Protein AF-A0A4R6CPT1-F1 (afdb_monomer_lite)

Secondary structure (DSSP, 8-state):
---B---PEETTTTEEHHHHHHHHHHHHHHH--HHHHT-TTSTT-SS-HHHHHHHHHHHHHTT---HHHHHTTBTT--HHHHHHHHHHHHHHHHHHT-

Foldseek 3Di:
DCFAPQPDQQPVVNDGLVVQLVVLVVLCVVQPDVCRVVPPCQVVDPDHLSNLVSLVVVCVSVPPPDLCVSCVRGPPAHSVNSVVSNVVCVVSVVVVVD

Sequence (98 aa):
MNYLKLNRFSHHLQVSFNRLNVICRSLYKLYAPDGLKHRKNVDQTKLPDSSILAMLIWQTEIGIESQRRFCKFFVGLSHSRFNRRARMLLPLIRCIRQ

Structure (mmCIF, N/CA/C/O backbone):
data_AF-A0A4R6CPT1-F1
#
_entry.id   AF-A0A4R6CPT1-F1
#
loop_
_atom_site.group_PDB
_atom_site.id
_atom_site.type_symbol
_atom_site.label_atom_id
_atom_site.label_alt_id
_atom_site.label_comp_id
_atom_site.label_asym_id
_atom_site.label_entity_id
_atom_site.label_seq_id
_atom_site.pdbx_PDB_ins_code
_atom_site.Cartn_x
_atom_site.Cartn_y
_atom_site.Cartn_z
_atom_site.occupancy
_atom_site.B_iso_or_equiv
_atom_site.auth_seq_id
_atom_site.auth_comp_id
_atom_site.auth_asym_id
_atom_site.auth_atom_id
_atom_site.pdbx_PDB_model_num
ATOM 1 N N . MET A 1 1 ? 5.829 -12.513 8.805 1.00 35.41 1 MET A N 1
ATOM 2 C CA . MET A 1 1 ? 6.308 -11.132 8.553 1.00 35.41 1 MET A CA 1
ATOM 3 C C . MET A 1 1 ? 5.335 -10.140 9.184 1.00 35.41 1 MET A C 1
ATOM 5 O O . MET A 1 1 ? 4.260 -9.918 8.644 1.00 35.41 1 MET A O 1
ATOM 9 N N . ASN A 1 2 ? 5.683 -9.598 10.355 1.00 41.78 2 ASN A N 1
ATOM 10 C CA . ASN A 1 2 ? 4.845 -8.672 11.124 1.00 41.78 2 ASN A CA 1
ATOM 11 C C . ASN A 1 2 ? 5.278 -7.226 10.810 1.00 41.78 2 ASN A C 1
ATOM 13 O O . ASN A 1 2 ? 6.096 -6.641 11.513 1.00 41.78 2 ASN A O 1
ATOM 17 N N . TYR A 1 3 ? 4.805 -6.677 9.687 1.00 51.00 3 TYR A N 1
ATOM 18 C CA . TYR A 1 3 ? 5.211 -5.344 9.201 1.00 51.00 3 TYR A CA 1
ATOM 19 C C . TYR A 1 3 ? 4.426 -4.178 9.811 1.00 51.00 3 TYR A C 1
ATOM 21 O O . TYR A 1 3 ? 4.690 -3.017 9.500 1.00 51.00 3 TYR A O 1
ATOM 29 N N . LEU A 1 4 ? 3.439 -4.485 10.649 1.00 53.81 4 LEU A N 1
ATOM 30 C CA . LEU A 1 4 ? 2.387 -3.565 11.042 1.00 53.81 4 LEU A CA 1
ATOM 31 C C . LEU A 1 4 ? 2.264 -3.583 12.560 1.00 53.81 4 LEU A C 1
ATOM 33 O O . LEU A 1 4 ? 1.638 -4.476 13.118 1.00 53.81 4 LEU A O 1
ATOM 37 N N . LYS A 1 5 ? 2.777 -2.553 13.239 1.00 51.88 5 LYS A N 1
ATOM 38 C CA . LYS A 1 5 ? 2.329 -2.225 14.607 1.00 51.88 5 LYS A CA 1
ATOM 39 C C . LYS A 1 5 ? 0.976 -1.492 14.580 1.00 51.88 5 LYS A C 1
ATOM 41 O O . LYS A 1 5 ? 0.715 -0.612 15.391 1.00 51.88 5 LYS A O 1
ATOM 46 N N . LEU A 1 6 ? 0.113 -1.830 13.622 1.00 56.22 6 LEU A N 1
ATOM 47 C CA . LEU A 1 6 ? -1.232 -1.281 13.483 1.00 56.22 6 LEU A CA 1
ATOM 48 C C . LEU A 1 6 ? -2.242 -2.298 14.025 1.00 56.22 6 LEU A C 1
ATOM 50 O O . LEU A 1 6 ? -3.119 -2.760 13.308 1.00 56.22 6 LEU A O 1
ATOM 54 N N . ASN A 1 7 ? -2.131 -2.628 15.314 1.00 52.72 7 ASN A N 1
ATOM 55 C CA . ASN A 1 7 ? -3.162 -3.372 16.055 1.00 52.72 7 ASN A CA 1
ATOM 56 C C . ASN A 1 7 ? -4.334 -2.462 16.464 1.00 52.72 7 ASN A C 1
ATOM 58 O O . ASN A 1 7 ? -4.962 -2.668 17.497 1.00 52.72 7 ASN A O 1
ATOM 62 N N . ARG A 1 8 ? -4.604 -1.406 15.692 1.00 56.91 8 ARG A N 1
ATOM 63 C CA . ARG A 1 8 ? -5.686 -0.471 15.988 1.00 56.91 8 ARG A CA 1
ATOM 64 C C . ARG A 1 8 ? -6.905 -0.897 15.179 1.00 56.91 8 ARG A C 1
ATOM 66 O O . ARG A 1 8 ? -6.810 -1.077 13.971 1.00 56.91 8 ARG A O 1
ATOM 73 N N . PHE A 1 9 ? -8.032 -1.100 15.843 1.00 55.56 9 PHE A N 1
ATOM 74 C CA . PHE A 1 9 ? -9.327 -1.173 15.180 1.00 55.56 9 PHE A CA 1
ATOM 75 C C . PHE A 1 9 ? -9.713 0.259 14.787 1.00 55.56 9 PHE A C 1
ATOM 77 O O . PHE A 1 9 ? -9.572 1.167 15.606 1.00 55.56 9 PHE A O 1
ATOM 84 N N . SER A 1 10 ? -10.122 0.493 13.539 1.00 59.50 10 SER A N 1
ATOM 85 C CA . SER A 1 10 ? -10.696 1.791 13.170 1.00 59.50 10 SER A CA 1
ATOM 86 C C . SER A 1 10 ? -12.190 1.733 13.464 1.00 59.50 10 SER A C 1
ATOM 88 O O . SER A 1 10 ? -12.904 0.932 12.864 1.00 59.50 10 SER A O 1
ATOM 90 N N . HIS A 1 11 ? -12.654 2.565 14.398 1.00 59.84 11 HIS A N 1
ATOM 91 C CA . HIS A 1 11 ? -14.077 2.668 14.731 1.00 59.84 11 HIS A CA 1
ATOM 92 C C . HIS A 1 11 ? -14.900 3.241 13.569 1.00 59.84 11 HIS A C 1
ATOM 94 O O . HIS A 1 11 ? -16.053 2.856 13.407 1.00 59.84 11 HIS A O 1
ATOM 100 N N . HIS A 1 12 ? -14.294 4.094 12.734 1.00 64.81 12 HIS A N 1
ATOM 101 C CA . HIS A 1 12 ? -14.944 4.676 11.559 1.00 64.81 12 HIS A CA 1
ATOM 102 C C . HIS A 1 12 ? -15.053 3.682 10.396 1.00 64.81 12 HIS A C 1
ATOM 104 O O . HIS A 1 12 ? -16.114 3.581 9.790 1.00 64.81 12 HIS A O 1
ATOM 110 N N . LEU A 1 13 ? -14.015 2.877 10.136 1.00 63.19 13 LEU A N 1
ATOM 111 C CA . LEU A 1 13 ? -14.089 1.821 9.115 1.00 63.19 13 LEU A CA 1
ATOM 112 C C . LEU A 1 13 ? -14.836 0.568 9.578 1.00 63.19 13 LEU 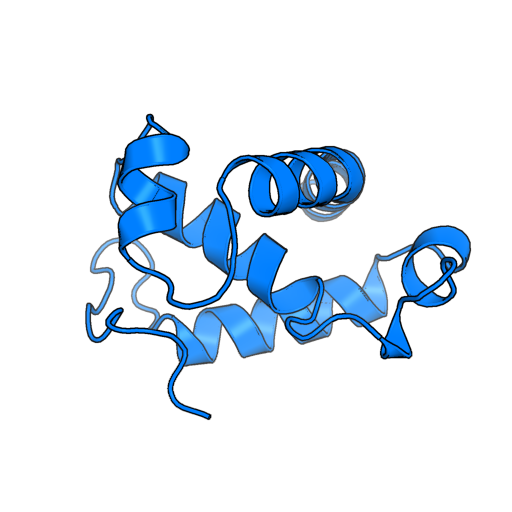A C 1
ATOM 114 O O . LEU A 1 13 ? -15.188 -0.256 8.741 1.00 63.19 13 LEU A O 1
ATOM 118 N N . GLN A 1 14 ? -14.962 0.353 10.891 1.00 70.75 14 GLN A N 1
ATOM 119 C CA . GLN A 1 14 ? -15.400 -0.912 11.503 1.00 70.75 14 GLN A CA 1
ATOM 120 C C . GLN A 1 14 ? -14.602 -2.148 11.033 1.00 70.75 14 GLN A C 1
ATOM 122 O O . GLN A 1 14 ? -15.065 -3.286 11.107 1.00 70.75 14 GLN A O 1
ATOM 127 N N . VAL A 1 15 ? -13.381 -1.945 10.530 1.00 77.25 15 VAL A N 1
ATOM 128 C CA . VAL A 1 15 ? -12.576 -2.980 9.872 1.00 77.25 15 VAL A CA 1
ATOM 129 C C . VAL A 1 15 ? -11.138 -2.915 10.387 1.00 77.25 15 VAL A C 1
ATOM 131 O O . VAL A 1 15 ? -10.551 -1.844 10.539 1.00 77.25 15 VAL A O 1
ATOM 134 N N . SER A 1 16 ? -10.546 -4.081 10.661 1.00 84.62 16 SER A N 1
ATOM 135 C CA . SER A 1 16 ? -9.125 -4.180 11.007 1.00 84.62 16 SER A CA 1
ATOM 136 C C . SER A 1 16 ? -8.247 -3.942 9.779 1.00 84.62 16 SER A C 1
ATOM 138 O O . SER A 1 16 ? -8.626 -4.292 8.659 1.00 84.62 16 SER A O 1
ATOM 140 N N . PHE A 1 17 ? -7.024 -3.438 9.973 1.00 83.50 17 PHE A N 1
ATOM 141 C CA . PHE A 1 17 ? -6.084 -3.245 8.862 1.00 83.50 17 PHE A CA 1
ATOM 142 C C . PHE A 1 17 ? -5.903 -4.520 8.020 1.00 83.50 17 PHE A C 1
ATOM 144 O O . PHE A 1 17 ? -5.838 -4.458 6.794 1.00 83.50 17 PHE A O 1
ATOM 151 N N . ASN A 1 18 ? -5.859 -5.695 8.659 1.00 86.00 18 ASN A N 1
ATOM 152 C CA . ASN A 1 18 ? -5.706 -6.961 7.946 1.00 86.00 18 ASN A CA 1
ATOM 153 C C . ASN A 1 18 ? -6.880 -7.226 6.989 1.00 86.00 18 ASN A C 1
ATOM 155 O O . ASN A 1 18 ? -6.669 -7.594 5.834 1.00 86.00 18 ASN A O 1
ATOM 159 N N . ARG A 1 19 ? -8.116 -6.982 7.438 1.00 87.88 19 ARG A N 1
ATOM 160 C CA . ARG A 1 19 ? -9.303 -7.166 6.600 1.00 87.88 19 ARG A CA 1
ATOM 161 C C . ARG A 1 19 ? -9.405 -6.094 5.512 1.00 87.88 19 ARG A C 1
ATOM 163 O O . ARG A 1 19 ? -9.719 -6.438 4.375 1.00 87.88 19 ARG A O 1
ATOM 170 N N . LEU A 1 20 ? -9.012 -4.852 5.801 1.00 89.25 20 LEU A N 1
ATOM 171 C CA . LEU A 1 20 ? -8.856 -3.811 4.779 1.00 89.25 20 LEU A CA 1
ATOM 172 C C . LEU A 1 20 ? -7.845 -4.231 3.699 1.00 89.25 20 LEU A C 1
ATOM 174 O O . LEU A 1 20 ? -8.117 -4.105 2.510 1.00 89.25 20 LEU A O 1
ATOM 178 N N . ASN A 1 21 ? -6.705 -4.798 4.090 1.00 90.94 21 ASN A N 1
ATOM 179 C CA . ASN A 1 21 ? -5.686 -5.267 3.153 1.00 90.94 21 ASN A CA 1
ATOM 180 C C . ASN A 1 21 ? -6.193 -6.399 2.239 1.00 90.94 21 ASN A C 1
ATOM 182 O O . ASN A 1 21 ? -5.841 -6.436 1.059 1.00 90.94 21 ASN A O 1
ATOM 186 N N . VAL A 1 22 ? -7.053 -7.291 2.744 1.00 92.44 22 VAL A N 1
ATOM 187 C CA . VAL A 1 22 ? -7.727 -8.321 1.928 1.00 92.44 22 VAL A CA 1
ATOM 188 C C . VAL A 1 22 ? -8.687 -7.691 0.912 1.00 92.44 22 VAL A C 1
ATOM 190 O O . VAL A 1 22 ? -8.670 -8.071 -0.263 1.00 92.44 22 VAL A O 1
ATOM 193 N N . ILE A 1 23 ? -9.472 -6.691 1.326 1.00 91.31 23 ILE A N 1
ATOM 194 C CA . ILE A 1 23 ? -10.368 -5.941 0.431 1.00 91.31 23 ILE A CA 1
ATOM 195 C C . ILE A 1 23 ? -9.550 -5.236 -0.658 1.00 91.31 23 ILE A C 1
ATOM 197 O O . ILE A 1 23 ? -9.783 -5.457 -1.846 1.00 91.31 23 ILE A O 1
ATOM 201 N N . CYS A 1 24 ? -8.519 -4.476 -0.279 1.00 92.88 24 CYS A N 1
ATOM 202 C CA . CYS A 1 24 ? -7.637 -3.788 -1.223 1.00 92.88 24 CYS A CA 1
ATOM 203 C C . CYS A 1 24 ? -6.928 -4.753 -2.178 1.00 92.88 24 CYS A C 1
ATOM 205 O O . CYS A 1 24 ? -6.685 -4.398 -3.328 1.00 92.88 24 CYS A O 1
ATOM 207 N N . ARG A 1 25 ? -6.600 -5.976 -1.743 1.00 94.12 25 ARG A N 1
ATOM 208 C CA . ARG A 1 25 ? -6.029 -7.002 -2.628 1.00 94.12 25 ARG A CA 1
ATOM 209 C C . ARG A 1 25 ? -7.020 -7.443 -3.698 1.00 94.12 25 ARG A C 1
ATOM 211 O O . ARG A 1 25 ? -6.616 -7.620 -4.844 1.00 94.12 25 ARG A O 1
ATOM 218 N N . SER A 1 26 ? -8.287 -7.603 -3.334 1.00 93.56 26 SER A N 1
ATOM 219 C CA . SER A 1 26 ? -9.351 -7.979 -4.270 1.00 93.56 26 SER A CA 1
ATOM 220 C C . SER A 1 26 ? -9.620 -6.853 -5.270 1.00 93.56 26 SER A C 1
ATOM 222 O O . SER A 1 26 ? -9.580 -7.086 -6.475 1.00 93.56 26 SER A O 1
ATOM 224 N N . LEU A 1 27 ? -9.750 -5.614 -4.783 1.00 92.25 27 LEU A N 1
ATOM 225 C CA . LEU A 1 27 ? -9.915 -4.425 -5.627 1.00 92.25 27 LEU A CA 1
ATOM 226 C C . LEU A 1 27 ? -8.723 -4.218 -6.567 1.00 92.25 27 LEU A C 1
ATOM 228 O O . LEU A 1 27 ? -8.906 -3.964 -7.752 1.00 92.25 27 LEU A O 1
ATOM 232 N N . TYR A 1 28 ? -7.495 -4.383 -6.071 1.00 93.56 28 TYR A N 1
ATOM 233 C CA . TYR A 1 28 ? -6.302 -4.281 -6.906 1.00 93.56 28 TYR A CA 1
ATOM 234 C C . TYR A 1 28 ? -6.309 -5.325 -8.028 1.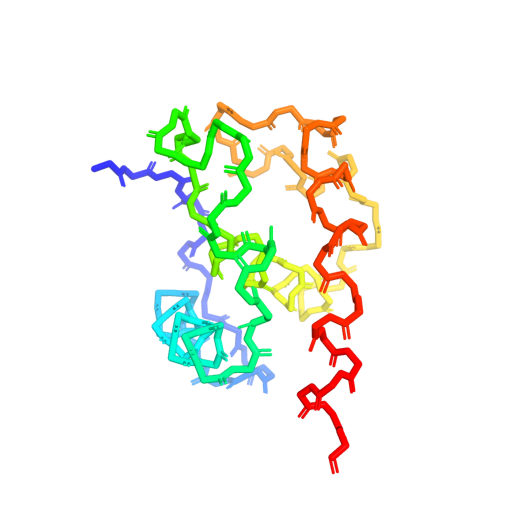00 93.56 28 TYR A C 1
ATOM 236 O O . TYR A 1 28 ? -6.019 -4.995 -9.171 1.00 93.56 28 TYR A O 1
ATOM 244 N N . LYS A 1 29 ? -6.670 -6.582 -7.742 1.00 92.31 29 LYS A N 1
ATOM 245 C CA . LYS A 1 29 ? -6.760 -7.615 -8.786 1.00 92.31 29 LYS A CA 1
ATOM 246 C C . LYS A 1 29 ? -7.788 -7.260 -9.864 1.00 92.31 29 LYS A C 1
ATOM 248 O O . LYS A 1 29 ? -7.501 -7.472 -11.042 1.00 92.31 29 LYS A O 1
ATOM 253 N N . LEU A 1 30 ? -8.936 -6.722 -9.455 1.00 92.25 30 LEU A N 1
ATOM 254 C CA . LEU A 1 30 ? -10.049 -6.408 -10.345 1.00 92.25 30 LEU A CA 1
ATOM 255 C C . LEU A 1 30 ? -9.774 -5.174 -11.216 1.00 92.25 30 LEU A C 1
ATOM 257 O O . LEU A 1 30 ? -9.974 -5.230 -12.422 1.00 92.25 30 LEU A O 1
ATOM 261 N N . TYR A 1 31 ? -9.262 -4.094 -10.622 1.00 91.44 31 TYR A N 1
ATOM 262 C CA . TYR A 1 31 ? -9.191 -2.785 -11.281 1.00 91.44 31 TYR A CA 1
ATOM 263 C C . TYR A 1 31 ? -7.783 -2.356 -11.712 1.00 91.44 31 TYR A C 1
ATOM 265 O O . TYR A 1 31 ? -7.651 -1.411 -12.489 1.00 91.44 31 TYR A O 1
ATOM 273 N N . ALA A 1 32 ? -6.708 -2.988 -11.219 1.00 92.06 32 ALA A N 1
ATOM 274 C CA . ALA A 1 32 ? -5.363 -2.571 -11.612 1.00 92.06 32 ALA A CA 1
ATOM 275 C C . ALA A 1 32 ? -5.095 -2.910 -13.0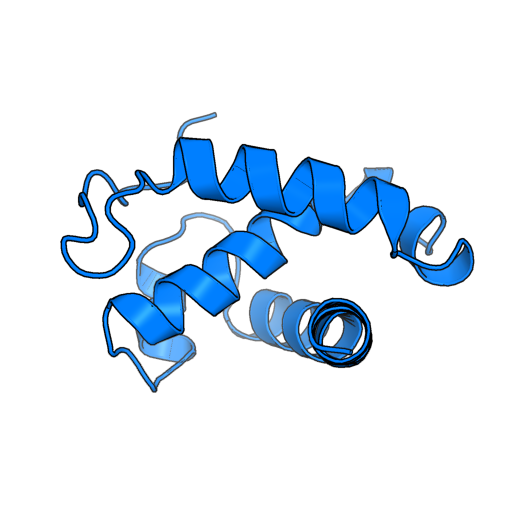90 1.00 92.06 32 ALA A C 1
ATOM 277 O O . ALA A 1 32 ? -5.292 -4.063 -13.490 1.00 92.06 32 ALA A O 1
ATOM 278 N N . PRO A 1 33 ? -4.587 -1.953 -13.887 1.00 91.31 33 PRO A N 1
ATOM 279 C CA . PRO A 1 33 ? -4.197 -2.219 -15.265 1.00 91.31 33 PRO A CA 1
ATOM 280 C C . PRO A 1 33 ? -2.971 -3.137 -15.313 1.00 91.31 33 PRO A C 1
ATOM 282 O O . PRO A 1 33 ? -2.142 -3.141 -14.396 1.00 91.31 33 PRO A O 1
ATOM 285 N N . ASP A 1 34 ? -2.803 -3.872 -16.411 1.00 90.81 34 ASP A N 1
ATOM 286 C CA . ASP A 1 34 ? -1.715 -4.849 -16.541 1.00 90.81 34 ASP A CA 1
ATOM 287 C C . ASP A 1 34 ? -0.325 -4.219 -16.463 1.00 90.81 34 ASP A C 1
ATOM 289 O O . ASP A 1 34 ? 0.573 -4.804 -15.861 1.00 90.81 34 ASP A O 1
ATOM 293 N N . GLY A 1 35 ? -0.155 -2.991 -16.960 1.00 89.62 35 GLY A N 1
ATOM 294 C CA . GLY A 1 35 ? 1.101 -2.251 -16.809 1.00 89.62 35 GLY A CA 1
ATOM 295 C C . GLY A 1 35 ? 1.480 -1.992 -15.345 1.00 89.62 35 GLY A C 1
ATOM 296 O O . GLY A 1 35 ? 2.660 -1.895 -15.018 1.00 89.62 35 GLY A O 1
ATOM 297 N N . LEU A 1 36 ? 0.495 -1.922 -14.442 1.00 89.69 36 LEU A N 1
ATOM 298 C CA . LEU A 1 36 ? 0.724 -1.779 -13.006 1.00 89.69 36 LEU A CA 1
ATOM 299 C C . LEU A 1 36 ? 0.992 -3.132 -12.336 1.00 89.69 36 LEU A C 1
ATOM 301 O O . LEU A 1 36 ? 1.906 -3.211 -11.508 1.00 89.69 36 LEU A O 1
ATOM 305 N N . LYS A 1 37 ? 0.227 -4.169 -12.714 1.00 90.38 37 LYS A N 1
ATOM 306 C CA . LYS A 1 37 ? 0.354 -5.550 -12.209 1.00 90.38 37 LYS A CA 1
ATOM 307 C C . LYS A 1 37 ? 1.701 -6.176 -12.572 1.00 90.38 37 LYS A C 1
ATOM 309 O O . LYS A 1 37 ? 2.306 -6.834 -11.733 1.00 90.38 37 LYS A O 1
ATOM 314 N N . HIS A 1 38 ? 2.189 -5.913 -13.781 1.00 90.62 38 HIS A N 1
ATOM 315 C CA . HIS A 1 38 ? 3.406 -6.505 -14.346 1.00 90.62 38 HIS A CA 1
ATOM 316 C C . HIS A 1 38 ? 4.552 -5.494 -14.469 1.00 90.62 38 HIS A C 1
ATOM 318 O O . HIS A 1 38 ? 5.454 -5.651 -15.293 1.00 90.62 38 HIS A O 1
ATOM 324 N N . ARG A 1 39 ? 4.530 -4.412 -13.679 1.00 89.38 39 ARG A N 1
ATOM 325 C CA . ARG A 1 39 ? 5.593 -3.404 -13.757 1.00 89.38 39 ARG A CA 1
ATOM 326 C C . ARG A 1 39 ? 6.958 -3.995 -13.403 1.00 89.38 39 ARG A C 1
ATOM 328 O O . ARG A 1 39 ? 7.084 -4.931 -12.610 1.00 89.38 39 ARG A O 1
ATOM 335 N N . LYS A 1 40 ? 8.008 -3.325 -13.877 1.00 87.06 40 LYS A N 1
ATOM 336 C CA . LYS A 1 40 ? 9.391 -3.667 -13.539 1.00 87.06 40 LYS A CA 1
ATOM 337 C C . LYS A 1 40 ? 9.591 -3.749 -12.018 1.00 87.06 40 LYS A C 1
ATOM 339 O O . LYS A 1 40 ? 9.201 -2.843 -11.275 1.00 87.06 40 LYS A O 1
ATOM 344 N N . ASN A 1 41 ? 10.252 -4.818 -11.578 1.00 85.38 41 ASN A N 1
ATOM 345 C CA . ASN A 1 41 ? 10.595 -5.111 -10.182 1.00 85.38 41 ASN A CA 1
ATOM 346 C C . ASN A 1 41 ? 9.398 -5.377 -9.253 1.00 85.38 41 ASN A C 1
ATOM 348 O O . ASN A 1 41 ? 9.571 -5.273 -8.037 1.00 85.38 41 ASN A O 1
ATOM 352 N N . VAL A 1 42 ? 8.204 -5.698 -9.770 1.00 87.00 42 VAL A N 1
ATOM 353 C CA . VAL A 1 42 ? 7.038 -6.008 -8.922 1.00 87.00 42 VAL A CA 1
ATOM 354 C C . VAL A 1 42 ? 7.336 -7.142 -7.930 1.00 87.00 42 VAL A C 1
ATOM 356 O O . VAL A 1 42 ? 7.096 -6.968 -6.732 1.00 87.00 42 VAL A O 1
ATOM 359 N N . ASP A 1 43 ? 8.005 -8.203 -8.381 1.00 85.94 43 ASP A N 1
ATOM 360 C CA . ASP A 1 43 ? 8.363 -9.371 -7.557 1.00 85.94 43 ASP A CA 1
ATOM 361 C C . ASP A 1 43 ? 9.487 -9.090 -6.553 1.00 85.94 43 ASP A C 1
ATOM 363 O O . ASP A 1 43 ? 9.621 -9.765 -5.537 1.00 85.94 43 ASP A O 1
ATOM 367 N N . GLN A 1 44 ? 10.279 -8.041 -6.789 1.00 84.56 44 GLN A N 1
ATOM 368 C CA . GLN A 1 44 ? 11.337 -7.607 -5.871 1.00 84.56 44 GLN A CA 1
ATOM 369 C C . GLN A 1 44 ? 10.799 -6.684 -4.767 1.00 84.56 44 GLN A C 1
ATOM 371 O O . GLN A 1 44 ? 11.536 -6.274 -3.861 1.00 84.56 44 GLN A O 1
ATOM 376 N N . THR A 1 45 ? 9.518 -6.296 -4.827 1.00 82.94 45 THR A N 1
ATOM 377 C CA . THR A 1 45 ? 8.938 -5.427 -3.805 1.00 82.94 45 THR A CA 1
ATOM 378 C C . THR A 1 45 ? 8.612 -6.209 -2.535 1.00 82.94 45 THR A C 1
ATOM 380 O O . THR A 1 45 ? 7.793 -7.116 -2.525 1.00 82.94 45 THR A O 1
ATOM 383 N N . LYS A 1 46 ? 9.189 -5.788 -1.402 1.00 82.00 46 LYS A N 1
ATOM 384 C CA . LYS A 1 46 ? 8.912 -6.388 -0.078 1.00 82.00 46 LYS A CA 1
ATOM 385 C C . LYS A 1 46 ? 7.468 -6.210 0.408 1.00 82.00 46 LYS A C 1
ATOM 387 O O . LYS A 1 46 ? 7.067 -6.824 1.388 1.00 82.00 46 LYS A O 1
ATOM 392 N N . LEU A 1 47 ? 6.719 -5.311 -0.224 1.00 86.69 47 LEU A N 1
ATOM 393 C CA . LEU A 1 47 ? 5.364 -4.949 0.165 1.00 86.69 47 LEU A CA 1
ATOM 394 C C . LEU A 1 47 ? 4.498 -4.931 -1.098 1.00 86.69 47 LEU A C 1
ATOM 396 O O . LEU A 1 47 ? 4.884 -4.259 -2.052 1.00 86.69 47 LEU A O 1
ATOM 400 N N . PRO A 1 48 ? 3.348 -5.609 -1.149 1.00 89.81 48 PRO A N 1
ATOM 401 C CA . PRO A 1 48 ? 2.491 -5.577 -2.327 1.00 89.81 48 PRO A CA 1
ATOM 402 C C . PRO A 1 48 ? 1.775 -4.225 -2.450 1.00 89.81 48 PRO A C 1
ATOM 404 O O . PRO A 1 48 ? 1.611 -3.492 -1.473 1.00 89.81 48 PRO A O 1
ATOM 407 N N . ASP A 1 49 ? 1.329 -3.882 -3.659 1.00 91.25 49 ASP A N 1
ATOM 408 C CA . ASP A 1 49 ? 0.583 -2.635 -3.894 1.00 91.25 49 ASP A CA 1
ATOM 409 C C . ASP A 1 49 ? -0.722 -2.561 -3.124 1.00 91.25 49 ASP A C 1
ATOM 411 O O . ASP A 1 49 ? -1.078 -1.495 -2.631 1.00 91.25 49 ASP A O 1
ATOM 415 N N . SER A 1 50 ? -1.403 -3.695 -2.971 1.00 90.88 50 SER A N 1
ATOM 416 C CA . SER A 1 50 ? -2.616 -3.786 -2.165 1.00 90.88 50 SER A CA 1
ATOM 417 C C . SER A 1 50 ? -2.389 -3.303 -0.734 1.00 90.88 50 SER A C 1
ATOM 419 O O . SER A 1 50 ? -3.262 -2.664 -0.156 1.00 90.88 50 SER A O 1
ATOM 421 N N . SER A 1 51 ? -1.198 -3.540 -0.177 1.00 90.88 51 SER A N 1
ATOM 422 C CA . SER A 1 51 ? -0.851 -3.054 1.156 1.00 90.88 51 SER A CA 1
ATOM 423 C C . SER A 1 51 ? -0.528 -1.567 1.171 1.00 90.88 51 SER A C 1
ATOM 425 O O . SER A 1 51 ? -0.867 -0.908 2.143 1.00 90.88 51 SER A O 1
ATOM 427 N N . ILE A 1 52 ? 0.055 -1.010 0.103 1.00 91.56 52 ILE A N 1
ATOM 428 C CA . ILE A 1 52 ? 0.197 0.450 -0.032 1.00 91.56 52 ILE A CA 1
ATOM 429 C C . ILE A 1 52 ? -1.185 1.116 -0.139 1.00 91.56 52 ILE A C 1
ATOM 431 O O . ILE A 1 52 ? -1.409 2.142 0.495 1.00 91.56 52 ILE A O 1
ATOM 435 N N . LEU A 1 53 ? -2.126 0.525 -0.884 1.00 92.12 53 LEU A N 1
ATOM 436 C CA . LEU A 1 53 ? -3.513 1.004 -0.965 1.00 92.12 53 LEU A CA 1
ATOM 437 C C . LEU A 1 53 ? -4.201 0.984 0.402 1.00 92.12 53 LEU A C 1
ATOM 439 O O . LEU A 1 53 ? -4.744 2.000 0.829 1.00 92.12 53 LEU A O 1
ATOM 443 N N . ALA A 1 54 ? -4.121 -0.144 1.111 1.00 91.12 54 ALA A N 1
ATOM 444 C CA . ALA A 1 54 ? -4.676 -0.268 2.455 1.00 91.12 54 ALA A CA 1
ATOM 445 C C . ALA A 1 54 ? -4.054 0.753 3.413 1.00 91.12 54 ALA A C 1
ATOM 447 O O . ALA A 1 54 ? -4.758 1.360 4.208 1.00 91.12 54 ALA A O 1
ATOM 448 N N . MET A 1 55 ? -2.746 0.994 3.301 1.00 90.38 55 MET A N 1
ATOM 449 C CA . MET A 1 55 ? -2.044 2.023 4.066 1.00 90.38 55 MET A CA 1
ATOM 450 C C . MET A 1 55 ? -2.538 3.439 3.764 1.00 90.38 55 MET A C 1
ATOM 452 O O . MET A 1 55 ? -2.676 4.215 4.700 1.00 90.38 55 MET A O 1
ATOM 456 N N . LEU A 1 56 ? -2.817 3.785 2.504 1.00 90.00 56 LEU A N 1
ATOM 457 C CA . LEU A 1 56 ? -3.344 5.108 2.149 1.00 90.00 56 LEU A CA 1
ATOM 458 C C . LEU A 1 56 ? -4.731 5.347 2.743 1.00 90.00 56 LEU A C 1
ATOM 460 O O . LEU A 1 56 ? -4.960 6.391 3.344 1.00 90.00 56 LEU A O 1
ATOM 464 N N . ILE A 1 57 ? -5.623 4.362 2.630 1.00 89.12 57 ILE A N 1
ATOM 465 C CA . ILE A 1 57 ? -6.956 4.428 3.242 1.00 89.12 57 ILE A CA 1
ATOM 466 C C . ILE A 1 57 ? -6.817 4.518 4.764 1.00 89.12 57 ILE A C 1
ATOM 468 O O . ILE A 1 57 ? -7.392 5.396 5.396 1.00 89.12 57 ILE A O 1
ATOM 472 N N . TRP A 1 58 ? -5.978 3.664 5.352 1.00 88.75 58 TRP A N 1
ATOM 473 C CA . TRP A 1 58 ? -5.750 3.655 6.792 1.00 88.75 58 TRP A CA 1
ATOM 474 C C . TRP A 1 58 ? -5.192 4.980 7.312 1.00 88.75 58 TRP A C 1
ATOM 476 O O . TRP A 1 58 ? -5.577 5.413 8.391 1.00 88.75 58 TRP A O 1
ATOM 486 N N . GLN A 1 59 ? -4.301 5.627 6.556 1.00 87.38 59 GLN A N 1
ATOM 487 C CA . GLN A 1 59 ? -3.741 6.935 6.889 1.00 87.38 59 GLN A CA 1
ATOM 488 C C . GLN A 1 59 ? -4.839 7.998 7.029 1.00 87.38 59 GLN A C 1
ATOM 490 O O . GLN A 1 59 ? -4.819 8.754 8.005 1.00 87.38 59 GLN A O 1
ATOM 495 N N . THR A 1 60 ? -5.776 8.044 6.077 1.00 86.62 60 THR A N 1
ATOM 496 C CA . THR A 1 60 ? -6.931 8.955 6.107 1.00 86.62 60 THR A CA 1
ATOM 497 C C . THR A 1 60 ? -7.808 8.685 7.325 1.00 86.62 60 THR A C 1
ATOM 499 O O . THR A 1 60 ? -8.183 9.613 8.031 1.00 86.62 60 THR A O 1
ATOM 502 N N . GLU A 1 61 ? -8.053 7.416 7.626 1.00 86.12 61 GLU A N 1
ATOM 503 C CA . GLU A 1 61 ? -8.942 6.985 8.712 1.00 86.12 61 GLU A CA 1
ATOM 504 C C . GLU A 1 61 ? -8.414 7.301 10.107 1.00 86.12 61 GLU A C 1
ATOM 506 O O . GLU A 1 61 ? -9.179 7.601 11.018 1.00 86.12 61 GLU A O 1
ATOM 511 N N . ILE A 1 62 ? -7.095 7.269 10.292 1.00 83.75 62 ILE A N 1
ATOM 512 C CA . ILE A 1 62 ? -6.473 7.678 11.557 1.00 83.75 62 ILE A CA 1
A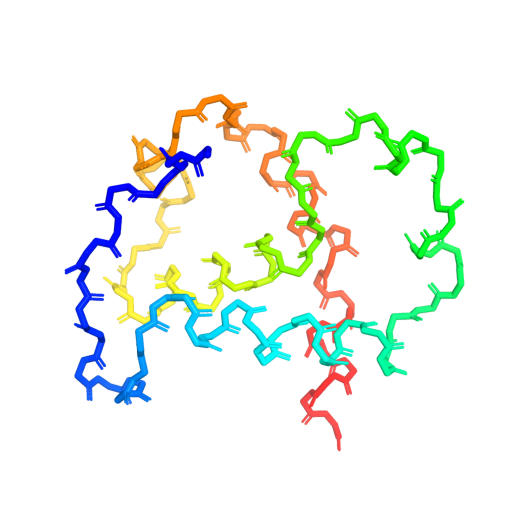TOM 513 C C . ILE A 1 62 ? -6.153 9.180 11.611 1.00 83.75 62 ILE A C 1
ATOM 515 O O . ILE A 1 62 ? -5.539 9.626 12.581 1.00 83.75 62 ILE A O 1
ATOM 519 N N . GLY A 1 63 ? -6.508 9.945 10.572 1.00 84.56 63 GLY A N 1
ATOM 520 C CA . GLY A 1 63 ? -6.332 11.398 10.522 1.00 84.56 63 GLY A CA 1
ATOM 521 C C . GLY A 1 63 ? -4.876 11.870 10.473 1.00 84.56 63 GLY A C 1
ATOM 522 O O . GLY A 1 63 ? -4.571 12.978 10.909 1.00 84.56 63 GLY A O 1
ATOM 523 N N . ILE A 1 64 ? -3.936 11.051 9.982 1.00 87.00 64 ILE A N 1
ATOM 524 C CA . ILE A 1 64 ? -2.528 11.466 9.879 1.00 87.00 64 ILE A CA 1
ATOM 525 C C . ILE A 1 64 ? -2.263 12.041 8.493 1.00 87.00 64 ILE A C 1
ATOM 527 O O . ILE A 1 64 ? -1.977 11.316 7.549 1.00 87.00 64 ILE A O 1
ATOM 531 N N . GLU A 1 65 ? -2.244 13.361 8.372 1.00 87.06 65 GLU A N 1
ATOM 532 C CA . GLU A 1 65 ? -1.960 14.025 7.091 1.00 87.06 65 GLU A CA 1
ATOM 533 C C . GLU A 1 65 ? -0.495 13.862 6.654 1.00 87.06 65 GLU A C 1
ATOM 535 O O . GLU A 1 65 ? -0.174 13.648 5.483 1.00 87.06 65 GLU A O 1
ATOM 540 N N . SER A 1 66 ? 0.432 13.903 7.616 1.00 86.38 66 SER A N 1
ATOM 541 C CA . SER A 1 66 ? 1.863 13.813 7.330 1.00 86.38 66 SER A CA 1
ATOM 542 C C . SER A 1 66 ? 2.284 12.385 6.975 1.00 86.38 66 SER A C 1
ATOM 544 O O . SER A 1 66 ? 2.472 11.540 7.854 1.00 86.38 66 SER A O 1
ATOM 546 N N . GLN A 1 67 ? 2.570 12.146 5.692 1.00 81.75 67 GLN A N 1
ATOM 547 C CA . GLN A 1 67 ? 3.106 10.869 5.195 1.00 81.75 67 GLN A CA 1
ATOM 548 C C . GLN A 1 67 ? 4.397 10.460 5.916 1.00 81.75 67 GLN A C 1
ATOM 550 O O . GLN A 1 67 ? 4.604 9.282 6.208 1.00 81.75 67 GLN A O 1
ATOM 555 N N . ARG A 1 68 ? 5.260 11.423 6.271 1.00 85.19 68 ARG A N 1
ATOM 556 C CA . ARG A 1 68 ? 6.484 11.157 7.040 1.00 85.19 68 ARG A CA 1
ATOM 557 C C . ARG A 1 68 ? 6.167 10.635 8.439 1.00 85.19 68 ARG A C 1
ATOM 559 O O . ARG A 1 68 ? 6.837 9.704 8.879 1.00 85.19 68 ARG A O 1
ATOM 566 N N . ARG A 1 69 ? 5.182 11.216 9.139 1.00 86.06 69 ARG A N 1
ATOM 567 C CA . ARG A 1 69 ? 4.740 10.717 10.456 1.00 86.06 69 ARG A CA 1
ATOM 568 C C . ARG A 1 69 ? 4.102 9.339 10.319 1.00 86.06 69 ARG A C 1
ATOM 570 O O . ARG A 1 69 ? 4.442 8.452 11.091 1.00 86.06 69 ARG A O 1
ATOM 577 N N . PHE A 1 70 ? 3.270 9.145 9.301 1.00 86.12 70 PHE A N 1
ATOM 578 C CA . PHE A 1 70 ? 2.619 7.868 9.033 1.00 86.12 70 PHE A CA 1
ATOM 579 C C . PHE A 1 70 ? 3.623 6.741 8.734 1.00 86.12 70 PHE A C 1
ATOM 581 O O . PHE A 1 70 ? 3.556 5.666 9.321 1.00 86.12 70 PHE A O 1
ATOM 588 N N . CYS A 1 71 ? 4.636 6.994 7.902 1.00 84.12 71 CYS A N 1
ATOM 589 C CA . CYS A 1 71 ? 5.635 5.980 7.554 1.00 84.12 71 CYS A CA 1
ATOM 590 C C . CYS A 1 71 ? 6.452 5.479 8.758 1.00 84.12 71 CYS A C 1
ATOM 592 O O . CYS A 1 71 ? 6.983 4.373 8.700 1.00 84.12 71 CYS A O 1
ATOM 594 N N . LYS A 1 72 ? 6.534 6.239 9.864 1.00 83.00 72 LYS A N 1
ATOM 595 C CA . LYS A 1 72 ? 7.226 5.795 11.089 1.00 83.00 72 LYS A CA 1
ATOM 596 C C . LYS A 1 72 ? 6.594 4.549 11.719 1.00 83.00 72 LYS A C 1
ATOM 598 O O . LYS A 1 72 ? 7.274 3.858 12.470 1.00 83.00 72 LYS A O 1
ATOM 603 N N . PHE A 1 73 ? 5.330 4.246 11.416 1.00 79.19 73 PHE A N 1
ATOM 604 C CA . PHE A 1 73 ? 4.651 3.051 11.928 1.00 79.19 73 PHE A CA 1
ATOM 605 C C . PHE A 1 73 ? 5.078 1.749 11.230 1.00 79.19 73 PHE A C 1
ATOM 607 O O . PHE A 1 73 ? 4.705 0.669 11.690 1.00 79.19 73 PHE A O 1
ATOM 614 N N . PHE A 1 74 ? 5.868 1.828 10.153 1.00 76.38 74 PHE A N 1
ATOM 615 C CA . PHE A 1 74 ? 6.221 0.682 9.318 1.00 76.38 74 PHE A CA 1
ATOM 616 C C . PHE A 1 74 ? 7.736 0.491 9.255 1.00 76.38 74 PHE A C 1
ATOM 618 O O . PHE A 1 74 ? 8.494 1.399 8.910 1.00 76.38 74 PHE A O 1
ATOM 625 N N . VAL A 1 75 ? 8.192 -0.725 9.545 1.00 71.56 75 VAL A N 1
ATOM 626 C CA . VAL A 1 75 ? 9.613 -1.080 9.461 1.00 71.56 75 VAL A CA 1
ATOM 627 C C . VAL A 1 75 ? 9.939 -1.509 8.029 1.00 71.56 75 VAL A C 1
ATOM 629 O O . VAL A 1 75 ? 9.279 -2.380 7.467 1.00 71.56 75 VAL A O 1
ATOM 632 N N . GLY A 1 76 ? 10.977 -0.917 7.430 1.00 73.06 76 GLY A N 1
ATOM 633 C CA . GLY A 1 76 ? 11.502 -1.342 6.124 1.00 73.06 76 GLY A CA 1
ATOM 634 C C . GLY A 1 76 ? 10.905 -0.642 4.897 1.00 73.06 76 GLY A C 1
ATOM 635 O O . GLY A 1 76 ? 11.259 -0.996 3.769 1.00 73.06 76 GLY A O 1
ATOM 636 N N . LEU A 1 77 ? 10.065 0.379 5.088 1.00 78.50 77 LEU A N 1
ATOM 637 C CA . LEU A 1 77 ? 9.566 1.232 4.011 1.00 78.50 77 LEU A CA 1
ATOM 638 C C . LEU A 1 77 ? 9.939 2.693 4.276 1.00 78.50 77 LEU A C 1
ATOM 640 O O . LEU A 1 77 ? 9.404 3.331 5.177 1.00 78.50 77 LEU A O 1
ATOM 644 N N . SER A 1 78 ? 10.861 3.245 3.483 1.00 85.00 78 SER A N 1
ATOM 645 C CA . SER A 1 78 ? 11.179 4.670 3.589 1.00 85.00 78 SER A CA 1
ATOM 646 C C . SER A 1 78 ? 10.007 5.520 3.097 1.00 85.00 78 SER A C 1
ATOM 648 O O . SER A 1 78 ? 9.325 5.155 2.138 1.00 85.00 78 SER A O 1
ATOM 650 N N . HIS A 1 79 ? 9.841 6.703 3.690 1.00 86.56 79 HIS A N 1
ATOM 651 C CA . HIS A 1 79 ? 8.863 7.706 3.257 1.00 86.56 79 HIS A CA 1
ATOM 652 C C . HIS A 1 79 ? 8.925 7.975 1.743 1.00 86.56 79 HIS A C 1
ATOM 654 O O . HIS A 1 79 ? 7.909 7.964 1.059 1.00 86.56 79 HIS A O 1
ATOM 660 N N . SER A 1 80 ? 10.131 8.116 1.186 1.0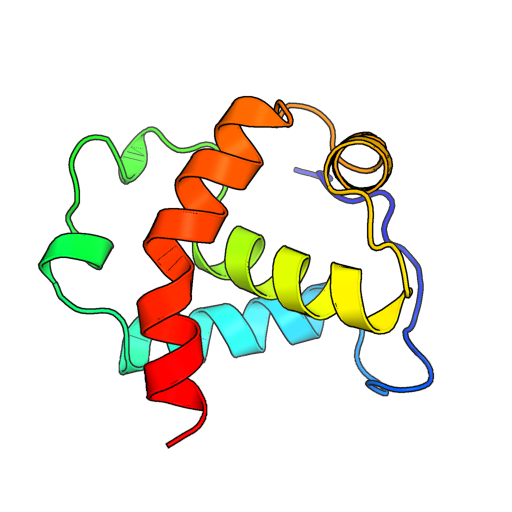0 88.94 80 SER A N 1
ATOM 661 C CA . SER A 1 80 ? 10.327 8.312 -0.255 1.00 88.94 80 SER A CA 1
ATOM 662 C C . SER A 1 80 ? 9.779 7.155 -1.100 1.00 88.94 80 SER A C 1
ATOM 664 O O . SER A 1 80 ? 9.121 7.387 -2.117 1.00 88.94 80 SER A O 1
ATOM 666 N N . ARG A 1 81 ? 10.012 5.904 -0.677 1.00 87.69 81 ARG A N 1
ATOM 667 C CA . ARG A 1 81 ? 9.518 4.707 -1.372 1.00 87.69 81 ARG A CA 1
ATOM 668 C C . ARG A 1 81 ? 8.004 4.578 -1.255 1.00 87.69 81 ARG A C 1
ATOM 670 O O . ARG A 1 81 ? 7.370 4.253 -2.259 1.00 87.69 81 ARG A O 1
ATOM 677 N N . PHE A 1 82 ? 7.447 4.842 -0.072 1.00 88.38 82 PHE A N 1
ATOM 678 C CA . PHE A 1 82 ? 6.002 4.878 0.140 1.00 88.38 82 PHE A CA 1
ATOM 679 C C . PHE A 1 82 ? 5.356 5.898 -0.798 1.00 88.38 82 PHE A C 1
ATOM 681 O O . PHE A 1 82 ? 4.535 5.513 -1.622 1.00 88.38 82 PHE A O 1
ATOM 688 N N . ASN A 1 83 ? 5.814 7.153 -0.788 1.00 89.94 83 ASN A N 1
ATOM 689 C CA . ASN A 1 83 ? 5.218 8.224 -1.592 1.00 89.94 83 ASN A CA 1
ATOM 690 C C . ASN A 1 83 ? 5.298 7.955 -3.091 1.00 89.94 83 ASN A C 1
ATOM 692 O O . ASN A 1 83 ? 4.342 8.218 -3.819 1.00 89.94 83 ASN A O 1
ATOM 696 N N . ARG A 1 84 ? 6.429 7.420 -3.570 1.00 90.31 84 ARG A N 1
ATOM 697 C CA . ARG A 1 84 ? 6.576 7.055 -4.983 1.00 90.31 84 ARG A CA 1
ATOM 698 C C . ARG A 1 84 ? 5.515 6.036 -5.398 1.00 90.31 84 ARG A C 1
ATOM 700 O O . ARG A 1 84 ? 4.891 6.204 -6.440 1.00 90.31 84 ARG A O 1
ATOM 707 N N . ARG A 1 85 ? 5.297 5.001 -4.582 1.00 90.50 85 ARG A N 1
ATOM 708 C CA . ARG A 1 85 ? 4.293 3.964 -4.865 1.00 90.50 85 ARG A CA 1
ATOM 709 C C . ARG A 1 85 ? 2.870 4.456 -4.659 1.00 90.50 85 ARG A C 1
ATOM 711 O O . ARG A 1 85 ? 2.017 4.139 -5.473 1.00 90.50 85 ARG A O 1
ATOM 718 N N . ALA A 1 86 ? 2.633 5.257 -3.627 1.00 90.25 86 ALA A N 1
ATOM 719 C CA . ALA A 1 86 ? 1.345 5.879 -3.374 1.00 90.25 86 ALA A CA 1
ATOM 720 C C . ALA A 1 86 ? 0.893 6.707 -4.579 1.00 90.25 86 ALA A C 1
ATOM 722 O O . ALA A 1 86 ? -0.199 6.484 -5.083 1.00 90.25 86 ALA A O 1
ATOM 723 N N . ARG A 1 87 ? 1.764 7.577 -5.110 1.00 91.31 87 ARG A N 1
ATOM 724 C CA . ARG A 1 87 ? 1.466 8.377 -6.311 1.00 91.31 87 ARG A CA 1
ATOM 725 C C . ARG A 1 87 ? 1.138 7.523 -7.530 1.00 91.31 87 ARG A C 1
ATOM 727 O O . ARG A 1 87 ? 0.181 7.820 -8.229 1.00 91.31 87 ARG A O 1
ATOM 734 N N . MET A 1 88 ? 1.897 6.452 -7.751 1.00 90.56 88 MET A N 1
ATOM 735 C CA . MET A 1 88 ? 1.633 5.497 -8.832 1.00 90.56 88 MET A CA 1
ATOM 736 C C . MET A 1 88 ? 0.276 4.787 -8.670 1.00 90.56 88 MET A C 1
ATOM 738 O O . MET A 1 88 ? -0.340 4.424 -9.664 1.00 90.56 88 MET A O 1
ATOM 742 N N . LEU A 1 89 ? -0.203 4.607 -7.435 1.00 91.06 89 LEU A N 1
ATOM 743 C CA . LEU A 1 89 ? -1.481 3.961 -7.126 1.00 91.06 89 LEU A CA 1
ATOM 744 C C . LEU A 1 89 ? -2.671 4.930 -7.055 1.00 91.06 89 LEU A C 1
ATOM 746 O O . LEU A 1 89 ? -3.811 4.474 -7.064 1.00 91.06 89 LEU A O 1
ATOM 750 N N . LEU A 1 90 ? -2.447 6.248 -7.019 1.00 88.06 90 LEU A N 1
ATOM 751 C CA . LEU A 1 90 ? -3.529 7.241 -6.978 1.00 88.06 90 LEU A CA 1
ATOM 752 C C . LEU A 1 90 ? -4.541 7.103 -8.130 1.00 88.06 90 LEU A C 1
ATOM 754 O O . LEU A 1 90 ? -5.736 7.197 -7.846 1.00 88.06 90 LEU A O 1
ATOM 758 N N . PRO A 1 91 ? -4.138 6.858 -9.396 1.00 87.38 91 PRO A N 1
ATOM 759 C CA . PRO A 1 91 ? -5.099 6.658 -10.479 1.00 87.38 91 PRO A CA 1
ATOM 760 C C . PRO A 1 91 ? -6.043 5.479 -10.219 1.00 87.38 91 PRO A C 1
ATOM 762 O O . PRO A 1 91 ? -7.242 5.601 -10.434 1.00 87.38 91 PRO A O 1
ATOM 765 N N . LEU A 1 92 ? -5.531 4.380 -9.656 1.00 87.69 92 LEU A N 1
ATOM 766 C CA . LEU A 1 92 ? -6.334 3.206 -9.313 1.00 87.69 92 LEU A CA 1
ATOM 767 C C . LEU A 1 92 ? -7.386 3.520 -8.237 1.00 87.69 92 LEU A C 1
ATOM 769 O O . LEU A 1 92 ? -8.517 3.057 -8.334 1.00 87.69 92 LEU A O 1
ATOM 773 N N . ILE A 1 93 ? -7.046 4.346 -7.241 1.00 84.25 93 ILE A N 1
ATOM 774 C CA . ILE A 1 93 ? -8.012 4.800 -6.224 1.00 84.25 93 ILE A CA 1
ATOM 775 C C . ILE A 1 93 ? -9.145 5.607 -6.867 1.00 84.25 93 ILE A C 1
ATOM 777 O O . ILE A 1 93 ? -10.292 5.489 -6.444 1.00 84.25 93 ILE A O 1
ATOM 781 N N . ARG A 1 94 ? -8.843 6.411 -7.895 1.00 81.44 94 ARG A N 1
ATOM 782 C CA . ARG A 1 94 ? -9.868 7.163 -8.633 1.00 81.44 94 ARG A CA 1
ATOM 783 C C . ARG A 1 94 ? -10.795 6.229 -9.409 1.00 81.44 94 ARG A C 1
ATOM 785 O O . ARG A 1 94 ? -11.998 6.430 -9.338 1.00 81.44 94 ARG A O 1
ATOM 792 N N . CYS A 1 95 ? -10.256 5.196 -10.058 1.00 78.00 95 CYS A N 1
ATOM 793 C CA . CYS A 1 95 ? -11.056 4.201 -10.782 1.00 78.00 95 CYS A CA 1
ATOM 794 C C . CYS A 1 95 ? -11.987 3.395 -9.865 1.00 78.00 95 CYS A C 1
ATOM 796 O O . CYS A 1 95 ? -13.087 3.069 -10.271 1.00 78.00 95 CYS A O 1
ATOM 798 N N . ILE A 1 96 ? -11.571 3.091 -8.631 1.00 76.94 96 ILE A N 1
ATOM 799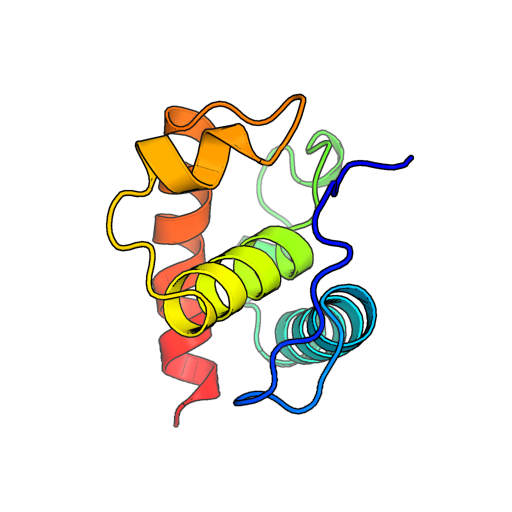 C CA . ILE A 1 96 ? -12.407 2.358 -7.658 1.00 76.94 96 ILE A CA 1
ATOM 800 C C . ILE A 1 96 ? -13.588 3.208 -7.146 1.00 76.94 96 ILE A C 1
ATOM 802 O O . ILE A 1 96 ? -14.569 2.660 -6.658 1.00 76.94 96 ILE A O 1
ATOM 806 N N . ARG A 1 97 ? -13.481 4.543 -7.192 1.00 70.12 97 ARG A N 1
ATOM 807 C CA . ARG A 1 97 ? -14.520 5.467 -6.700 1.00 70.12 97 ARG A CA 1
ATOM 808 C C . ARG A 1 97 ? -15.620 5.773 -7.723 1.00 70.12 97 ARG A C 1
ATOM 810 O O . ARG A 1 97 ? -16.586 6.422 -7.331 1.00 70.12 97 ARG A O 1
ATOM 817 N N . GLN A 1 98 ? -15.425 5.410 -8.990 1.00 54.66 98 GLN A N 1
ATOM 818 C CA . GLN A 1 98 ? -16.390 5.596 -10.080 1.00 54.66 98 GLN A CA 1
ATOM 819 C C . GLN A 1 98 ? -17.288 4.370 -10.194 1.00 54.66 98 GLN A C 1
ATOM 821 O O . GLN A 1 98 ? -18.489 4.581 -10.458 1.00 54.66 98 GLN A O 1
#

pLDDT: mean 82.17, std 12.8, range [35.41, 94.12]

Organism: NCBI:txid47770

Radius of gyration: 13.0 Å; chains: 1; bounding box: 28×25×33 Å